Protein AF-A0AAW8CGI2-F1 (afdb_monomer)

Sequence (172 aa):
MKEITDLINKLIVYTKDNPLIVNDRSIQVLQKRKITLDEINDFETTYNLILPCDLKELWRCCGHFEVLGDMTFEIIPPNQIMSFSNELFEQLELDLFPNTLYVISEIAFGTGFGLYDITNQDSPNFAVTYADIFCENWQEEVIMTTLFEWIDEYFSLFWTKEYNVIFEEKLG

Organism: NCBI:txid3061285

Secondary structure (DSSP, 8-state):
-HHHHHHHHHHHHHTSSS-EEETTEEEEEEEEE---HHHHHHHHHHHT----HHHHHHHHHH-EEEEEESS-EEE--HHHHHHHHHHHHHHHT---TTTEEEEEEEHHHHTEEEEEETT--SS--EEEEETTS-GGGHHHH---B-HHHHHHHHHHTT--TTHHHHHHHHH-

Radius of gyration: 16.21 Å; Cα contacts (8 Å, |Δi|>4): 253; chains: 1; bounding box: 42×30×44 Å

Solvent-accessible surface area (backbone atoms only — not comparable to full-atom values): 9598 Å² total; per-residue (Å²): 109,70,67,57,44,51,49,50,43,49,38,32,64,70,17,61,91,47,63,47,76,52,93,94,41,46,41,26,29,48,62,79,42,82,46,54,71,62,55,54,52,51,45,28,62,76,68,74,50,80,76,58,68,63,61,54,50,43,31,63,68,47,24,24,31,35,39,44,49,92,54,29,35,32,46,56,44,73,96,43,29,66,62,53,40,48,63,55,21,71,76,65,80,46,84,55,70,79,49,38,45,51,42,30,44,38,28,63,83,61,44,27,37,29,34,32,45,60,84,46,80,91,54,63,30,23,36,65,50,40,85,88,60,54,78,90,45,38,86,81,75,43,70,65,34,46,66,63,58,52,49,51,53,58,54,44,74,74,41,54,86,79,43,49,57,61,47,51,68,74,62,109

Mean predicted aligned error: 5.78 Å

Structure (mmCIF, N/CA/C/O backbone):
data_AF-A0AAW8CGI2-F1
#
_entry.id   AF-A0AAW8CGI2-F1
#
loop_
_atom_site.group_PDB
_atom_site.id
_atom_site.type_symbol
_atom_site.label_atom_id
_atom_site.label_alt_id
_atom_site.label_comp_id
_atom_site.label_asym_id
_atom_site.label_entity_id
_atom_site.label_seq_id
_atom_site.pdbx_PDB_ins_code
_atom_site.Cartn_x
_atom_site.Cartn_y
_atom_site.Cartn_z
_atom_site.occupancy
_atom_site.B_iso_or_equiv
_atom_site.auth_seq_id
_atom_site.auth_comp_id
_atom_site.auth_asym_id
_atom_site.auth_atom_id
_atom_site.pdbx_PDB_model_num
ATOM 1 N N . MET A 1 1 ? -2.035 12.758 -4.816 1.00 57.12 1 MET A N 1
ATOM 2 C CA . MET A 1 1 ? -3.044 11.685 -5.005 1.00 57.12 1 MET A CA 1
ATOM 3 C C . MET A 1 1 ? -3.051 11.173 -6.444 1.00 57.12 1 MET A C 1
ATOM 5 O O . MET A 1 1 ? -2.492 10.109 -6.683 1.00 57.12 1 MET A O 1
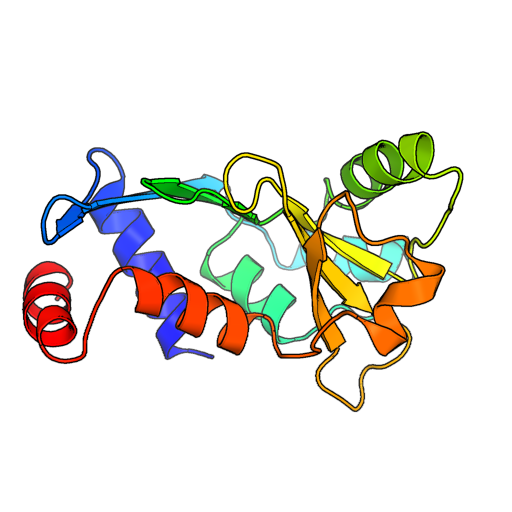ATOM 9 N N . LYS A 1 2 ? -3.540 11.950 -7.427 1.00 64.69 2 LYS A N 1
ATOM 10 C CA . LYS A 1 2 ? -3.563 11.528 -8.843 1.00 64.69 2 LYS A CA 1
ATOM 11 C C . LYS A 1 2 ? -2.174 11.230 -9.438 1.00 64.69 2 LYS A C 1
ATOM 13 O O . LYS A 1 2 ? -2.007 10.242 -10.135 1.00 64.69 2 LYS A O 1
ATOM 18 N N . GLU A 1 3 ? -1.168 12.034 -9.099 1.00 83.44 3 GLU A N 1
ATOM 19 C CA . GLU A 1 3 ? 0.198 11.879 -9.630 1.00 83.44 3 GLU A CA 1
ATOM 20 C C . GLU A 1 3 ? 0.848 10.539 -9.238 1.00 83.44 3 GLU A C 1
ATOM 22 O O . GLU A 1 3 ? 1.476 9.894 -10.072 1.00 83.44 3 GLU A O 1
ATOM 27 N N . ILE A 1 4 ? 0.626 10.067 -8.006 1.00 88.88 4 ILE A N 1
ATOM 28 C CA . ILE A 1 4 ? 1.202 8.808 -7.504 1.00 88.88 4 ILE A CA 1
ATOM 29 C C . ILE A 1 4 ? 0.525 7.591 -8.135 1.00 88.88 4 ILE A C 1
ATOM 31 O O . ILE A 1 4 ? 1.189 6.637 -8.534 1.00 88.88 4 ILE A O 1
ATOM 35 N N . THR A 1 5 ? -0.803 7.603 -8.255 1.00 93.19 5 THR A N 1
ATOM 36 C CA . THR A 1 5 ? -1.515 6.484 -8.888 1.00 93.19 5 THR A CA 1
ATOM 37 C C . THR A 1 5 ? -1.256 6.414 -10.395 1.00 93.19 5 THR A C 1
ATOM 39 O O . THR A 1 5 ? -1.173 5.314 -10.948 1.00 93.19 5 THR A O 1
ATOM 42 N N . ASP A 1 6 ? -1.059 7.557 -11.059 1.00 91.56 6 ASP A N 1
ATOM 43 C CA . ASP A 1 6 ? -0.618 7.616 -12.457 1.00 91.56 6 ASP A CA 1
ATOM 44 C C . ASP A 1 6 ? 0.803 7.045 -12.607 1.00 91.56 6 ASP A C 1
ATOM 46 O O . ASP A 1 6 ? 1.043 6.201 -13.473 1.00 91.56 6 ASP A O 1
ATOM 50 N N . LEU A 1 7 ? 1.726 7.433 -11.723 1.00 90.19 7 LEU A N 1
ATOM 51 C CA . LEU A 1 7 ? 3.091 6.909 -11.652 1.00 90.19 7 LEU A CA 1
ATOM 52 C C . LEU A 1 7 ? 3.127 5.381 -11.504 1.00 90.19 7 LEU A C 1
ATOM 54 O O . LEU A 1 7 ? 3.766 4.693 -12.303 1.00 90.19 7 LEU A O 1
ATOM 58 N N . ILE A 1 8 ? 2.414 4.838 -10.516 1.00 93.81 8 ILE A N 1
ATOM 59 C CA . ILE A 1 8 ? 2.365 3.392 -10.268 1.00 93.81 8 ILE A CA 1
ATOM 60 C C . ILE A 1 8 ? 1.790 2.660 -11.484 1.00 93.81 8 ILE A C 1
ATOM 62 O O . ILE A 1 8 ? 2.337 1.643 -11.902 1.00 93.81 8 ILE A O 1
ATOM 66 N N . ASN A 1 9 ? 0.734 3.185 -12.111 1.00 94.38 9 ASN A N 1
ATOM 67 C CA . ASN A 1 9 ? 0.185 2.584 -13.327 1.00 94.38 9 ASN A CA 1
ATOM 68 C C . ASN A 1 9 ? 1.172 2.608 -14.501 1.00 94.38 9 ASN A C 1
ATOM 70 O O . ASN A 1 9 ? 1.276 1.610 -15.219 1.00 94.38 9 ASN A O 1
ATOM 74 N N . LYS A 1 10 ? 1.924 3.701 -14.689 1.00 92.81 10 LYS A N 1
ATOM 75 C CA . LYS A 1 10 ? 2.998 3.750 -15.692 1.00 92.81 10 LYS A CA 1
ATOM 76 C C . LYS A 1 10 ? 4.058 2.686 -15.406 1.00 92.81 10 LYS A C 1
ATOM 78 O O . LYS A 1 10 ? 4.437 1.956 -16.318 1.00 92.81 10 LYS A O 1
ATOM 83 N N . LEU A 1 11 ? 4.476 2.536 -14.148 1.00 93.06 11 LEU A N 1
ATOM 84 C CA . LEU A 1 11 ? 5.433 1.508 -13.737 1.00 93.06 11 LEU A CA 1
ATOM 85 C C . LEU A 1 11 ? 4.905 0.086 -13.960 1.00 93.06 11 LEU A C 1
ATOM 87 O O . LEU A 1 11 ? 5.640 -0.738 -14.499 1.00 93.06 11 LEU A O 1
ATOM 91 N N . ILE A 1 12 ? 3.641 -0.194 -13.631 1.00 95.75 12 ILE A N 1
ATOM 92 C CA . ILE A 1 12 ? 2.995 -1.495 -13.883 1.00 95.75 12 ILE A CA 1
ATOM 93 C C . ILE A 1 12 ? 3.080 -1.871 -15.365 1.00 95.75 12 ILE A C 1
ATOM 95 O O . ILE A 1 12 ? 3.366 -3.017 -15.707 1.00 95.75 12 ILE A O 1
ATOM 99 N N . VAL A 1 13 ? 2.821 -0.914 -16.259 1.00 94.69 13 VAL A N 1
ATOM 100 C CA . VAL A 1 13 ? 2.877 -1.153 -17.707 1.00 94.69 13 VAL A CA 1
ATOM 101 C C . VAL A 1 13 ? 4.320 -1.309 -18.176 1.00 94.69 13 VAL A C 1
ATOM 103 O O . VAL A 1 13 ? 4.632 -2.258 -18.894 1.00 94.69 13 VAL A O 1
ATOM 106 N N . TYR A 1 14 ? 5.195 -0.391 -17.773 1.00 93.44 14 TYR A N 1
ATOM 107 C CA . TYR A 1 14 ? 6.563 -0.313 -18.274 1.00 93.44 14 TYR A CA 1
ATOM 108 C C . TYR A 1 14 ? 7.439 -1.469 -17.777 1.00 93.44 14 TYR A C 1
ATOM 110 O O . TYR A 1 14 ? 8.263 -1.990 -18.523 1.00 93.44 14 TYR A O 1
ATOM 118 N N . THR A 1 15 ? 7.251 -1.888 -16.525 1.00 94.06 15 THR A N 1
ATOM 119 C CA . THR A 1 15 ? 8.099 -2.896 -15.869 1.00 94.06 15 THR A CA 1
ATOM 120 C C . THR A 1 15 ? 7.514 -4.309 -15.891 1.00 94.06 15 THR A C 1
ATOM 122 O O . THR A 1 15 ? 8.080 -5.227 -15.301 1.00 94.06 15 THR A O 1
ATOM 125 N N . LYS A 1 16 ? 6.400 -4.517 -16.605 1.00 92.81 16 LYS A N 1
ATOM 126 C CA . LYS A 1 16 ? 5.654 -5.785 -16.631 1.00 92.81 16 LYS A CA 1
ATOM 127 C C . LYS A 1 16 ? 6.538 -7.013 -16.866 1.00 92.81 16 LYS A C 1
ATOM 129 O O . LYS A 1 16 ? 6.388 -8.012 -16.171 1.00 92.81 16 LYS A O 1
ATOM 134 N N . ASP A 1 17 ? 7.443 -6.927 -17.839 1.00 92.31 17 ASP A N 1
ATOM 135 C CA . ASP A 1 17 ? 8.289 -8.054 -18.242 1.00 92.31 17 ASP A CA 1
ATOM 136 C C . ASP A 1 17 ? 9.737 -7.917 -17.750 1.00 92.31 17 ASP A C 1
ATOM 138 O O . ASP A 1 17 ? 10.451 -8.913 -17.659 1.00 92.31 17 ASP A O 1
ATOM 142 N N . ASN A 1 18 ? 10.194 -6.696 -17.450 1.00 92.81 18 ASN A N 1
ATOM 143 C CA . ASN A 1 18 ? 11.573 -6.422 -17.047 1.00 92.81 18 ASN A CA 1
ATOM 144 C C . ASN A 1 18 ? 11.628 -5.293 -16.009 1.00 92.81 18 ASN A C 1
ATOM 146 O O . ASN A 1 18 ? 10.920 -4.298 -16.176 1.00 92.81 18 ASN A O 1
ATOM 150 N N . PRO A 1 19 ? 12.506 -5.381 -14.996 1.00 92.12 19 PRO A N 1
ATOM 151 C CA . PRO A 1 19 ? 12.721 -4.281 -14.067 1.00 92.12 19 PRO A CA 1
ATOM 152 C C . PRO A 1 19 ? 13.258 -3.042 -14.792 1.00 92.12 19 PRO A C 1
ATOM 154 O O . PRO A 1 19 ? 14.095 -3.126 -15.696 1.00 92.12 19 PRO A O 1
ATOM 157 N N . LEU A 1 20 ? 12.813 -1.870 -14.353 1.00 88.62 20 LEU A N 1
ATOM 158 C CA . LEU A 1 20 ? 13.436 -0.604 -14.696 1.00 88.62 20 LEU A CA 1
ATOM 159 C C . LEU A 1 20 ? 14.720 -0.455 -13.874 1.00 88.62 20 LEU A C 1
ATOM 161 O O . LEU A 1 20 ? 14.694 -0.533 -12.650 1.00 88.62 20 LEU A O 1
ATOM 165 N N . ILE A 1 21 ? 15.838 -0.208 -14.558 1.00 86.19 21 ILE A N 1
ATOM 166 C CA . ILE A 1 21 ? 17.130 0.051 -13.917 1.00 86.19 21 ILE A CA 1
ATOM 167 C C . ILE A 1 21 ? 17.443 1.548 -13.997 1.00 86.19 21 ILE A C 1
ATOM 169 O O . ILE A 1 21 ? 17.469 2.138 -15.090 1.00 86.19 21 ILE A O 1
ATOM 173 N N . VAL A 1 22 ? 17.693 2.151 -12.835 1.00 77.75 22 VAL A N 1
ATOM 174 C CA . VAL A 1 22 ? 18.119 3.545 -12.671 1.00 77.75 22 VAL A CA 1
ATOM 175 C C . VAL A 1 22 ? 19.257 3.575 -11.652 1.00 77.75 22 VAL A C 1
ATOM 177 O O . VAL A 1 22 ? 19.058 3.220 -10.497 1.00 77.75 22 VAL A O 1
ATOM 180 N N . ASN A 1 23 ? 20.455 3.990 -12.083 1.00 76.56 23 ASN A N 1
ATOM 181 C CA . ASN A 1 23 ? 21.662 4.094 -11.243 1.00 76.56 23 ASN A CA 1
ATOM 182 C C . ASN A 1 23 ? 21.950 2.834 -10.416 1.00 76.56 23 ASN A C 1
ATOM 184 O O . ASN A 1 23 ? 22.050 2.897 -9.193 1.00 76.56 23 ASN A O 1
ATOM 188 N N . ASP A 1 24 ? 22.028 1.691 -11.099 1.00 83.12 24 ASP A N 1
ATOM 189 C CA . ASP A 1 24 ? 22.276 0.367 -10.513 1.00 83.12 24 ASP A CA 1
ATOM 190 C C . ASP A 1 24 ? 21.212 -0.127 -9.521 1.00 83.12 24 ASP A C 1
ATOM 192 O O . ASP A 1 24 ? 21.348 -1.219 -8.977 1.00 83.12 24 ASP A O 1
ATOM 196 N N . ARG A 1 25 ? 20.118 0.620 -9.342 1.00 83.44 25 ARG A N 1
ATOM 197 C CA . ARG A 1 25 ? 18.942 0.175 -8.597 1.00 83.44 25 ARG A CA 1
ATOM 198 C C . ARG A 1 25 ? 17.897 -0.360 -9.548 1.00 83.44 25 ARG A C 1
ATOM 200 O O . ARG A 1 25 ? 17.646 0.225 -10.607 1.00 83.44 25 ARG A O 1
ATOM 207 N N . SER A 1 26 ? 17.288 -1.472 -9.161 1.00 87.50 26 SER A N 1
ATOM 208 C CA . SER A 1 26 ? 16.215 -2.098 -9.924 1.00 87.50 26 SER A CA 1
ATOM 209 C C . SER A 1 26 ? 14.872 -1.843 -9.259 1.00 87.50 26 SER A C 1
ATOM 211 O O . SER A 1 26 ? 14.757 -1.915 -8.036 1.00 87.50 26 SER A O 1
ATOM 213 N N . ILE A 1 27 ? 13.864 -1.542 -10.072 1.00 90.06 27 ILE A N 1
ATOM 214 C CA . ILE A 1 27 ? 12.484 -1.464 -9.621 1.00 90.06 27 ILE A CA 1
ATOM 215 C C . ILE A 1 27 ? 11.556 -2.127 -10.627 1.00 90.06 27 ILE A C 1
ATOM 217 O O . ILE A 1 27 ? 11.625 -1.882 -11.833 1.00 90.06 27 ILE A O 1
ATOM 221 N N . GLN A 1 28 ? 10.673 -2.973 -10.127 1.00 93.19 28 GLN A N 1
ATOM 222 C CA . GLN A 1 28 ? 9.631 -3.616 -10.903 1.00 93.19 28 GLN A CA 1
ATOM 223 C C . GLN A 1 28 ? 8.328 -3.539 -10.125 1.00 93.19 28 GLN A C 1
ATOM 225 O O . GLN A 1 28 ? 8.305 -3.804 -8.931 1.00 93.19 28 GLN A O 1
ATOM 230 N N . VAL A 1 29 ? 7.242 -3.174 -10.794 1.00 95.06 29 VAL A N 1
ATOM 231 C CA . VAL A 1 29 ? 5.912 -3.123 -10.190 1.00 95.06 29 VAL A CA 1
ATOM 232 C C . VAL A 1 29 ? 5.030 -4.127 -10.908 1.00 95.06 29 VAL A C 1
ATOM 234 O O . VAL A 1 29 ? 4.761 -3.994 -12.103 1.00 95.06 29 VAL A O 1
ATOM 237 N N . LEU A 1 30 ? 4.580 -5.145 -10.181 1.00 96.06 30 LEU A N 1
ATOM 238 C CA . LEU A 1 30 ? 3.786 -6.237 -10.726 1.00 96.06 30 LEU A CA 1
ATOM 239 C C . LEU A 1 30 ? 2.348 -6.130 -10.234 1.00 96.06 30 LEU A C 1
ATOM 241 O O . LEU A 1 30 ? 2.062 -6.349 -9.061 1.00 96.06 30 LEU A O 1
ATOM 245 N N . GLN A 1 31 ? 1.418 -5.830 -11.143 1.00 97.44 31 GLN A N 1
ATOM 246 C CA . GLN A 1 31 ? -0.011 -5.917 -10.846 1.00 97.44 31 GLN A CA 1
ATOM 247 C C . GLN A 1 31 ? -0.466 -7.374 -10.919 1.00 97.44 31 GLN A C 1
ATOM 249 O O . GLN A 1 31 ? -0.512 -7.964 -11.999 1.00 97.44 31 GLN A O 1
ATOM 254 N N . LYS A 1 32 ? -0.859 -7.930 -9.772 1.00 96.12 32 LYS A N 1
ATOM 255 C CA . LYS A 1 32 ? -1.377 -9.297 -9.652 1.00 96.12 32 LYS A CA 1
ATOM 256 C C . LYS A 1 32 ? -2.811 -9.391 -10.171 1.00 96.12 32 LYS A C 1
ATOM 258 O O . LYS A 1 32 ? -3.146 -10.315 -10.910 1.00 96.12 32 LYS A O 1
ATOM 263 N N . ARG A 1 33 ? -3.662 -8.415 -9.826 1.00 96.88 33 ARG A N 1
ATOM 264 C CA . ARG A 1 33 ? -5.045 -8.316 -10.328 1.00 96.88 33 ARG A CA 1
ATOM 265 C C . ARG A 1 33 ? -5.629 -6.915 -10.166 1.00 96.88 33 ARG A C 1
ATOM 267 O O . ARG A 1 33 ? -5.150 -6.110 -9.373 1.00 96.88 33 ARG A O 1
ATOM 274 N N . LYS A 1 34 ? -6.722 -6.641 -10.877 1.00 97.50 34 LYS A N 1
ATOM 275 C CA . LYS A 1 34 ? -7.581 -5.483 -10.589 1.00 97.50 34 LYS A CA 1
ATOM 276 C C . LYS A 1 34 ? -8.436 -5.751 -9.348 1.00 97.50 34 LYS A C 1
ATOM 278 O O . LYS A 1 34 ? -8.782 -6.901 -9.075 1.00 97.50 34 LYS A O 1
ATOM 283 N N . ILE A 1 35 ? -8.763 -4.680 -8.630 1.00 98.06 35 ILE A N 1
ATOM 284 C CA . ILE A 1 35 ? -9.708 -4.669 -7.509 1.00 98.06 35 ILE A CA 1
ATOM 285 C C . ILE A 1 35 ? -10.931 -3.880 -7.967 1.00 98.06 35 ILE A C 1
ATOM 287 O O . ILE A 1 35 ? -10.801 -2.809 -8.568 1.00 98.06 35 ILE A O 1
ATOM 291 N N . THR A 1 36 ? -12.114 -4.441 -7.746 1.00 96.38 36 THR A N 1
ATOM 292 C CA . THR A 1 36 ? -13.377 -3.823 -8.156 1.00 96.38 36 THR A CA 1
ATOM 293 C C . THR A 1 36 ? -13.914 -2.888 -7.075 1.00 96.38 36 THR A C 1
ATOM 295 O O . THR A 1 36 ? -13.550 -2.990 -5.906 1.00 96.38 36 THR A O 1
ATOM 298 N N . LEU A 1 37 ? -14.798 -1.963 -7.461 1.00 96.00 37 LEU A N 1
ATOM 299 C CA . LEU A 1 37 ? -15.495 -1.121 -6.486 1.00 96.00 37 LEU A CA 1
ATOM 300 C C . LEU A 1 37 ? -16.395 -1.961 -5.568 1.00 96.00 37 LEU A C 1
ATOM 302 O O . LEU A 1 37 ? -16.492 -1.660 -4.384 1.00 96.00 37 LEU A O 1
ATOM 306 N N . ASP A 1 38 ? -17.000 -3.022 -6.104 1.00 97.25 38 ASP A N 1
ATOM 307 C CA . ASP A 1 38 ? -17.840 -3.937 -5.331 1.00 97.25 38 ASP A CA 1
ATOM 308 C C . ASP A 1 38 ? -17.022 -4.645 -4.244 1.00 97.25 38 ASP A C 1
ATOM 310 O O . ASP A 1 38 ? -17.434 -4.629 -3.097 1.00 97.25 38 ASP A O 1
ATOM 314 N N . GLU A 1 39 ? -15.808 -5.131 -4.542 1.00 97.50 39 GLU A N 1
ATOM 315 C CA . GLU A 1 39 ? -14.916 -5.713 -3.520 1.00 97.50 39 GLU A CA 1
ATOM 316 C C . GLU A 1 39 ? -14.585 -4.737 -2.379 1.00 97.50 39 GLU A C 1
ATOM 318 O O . GLU A 1 39 ? -14.491 -5.144 -1.221 1.00 97.50 39 GLU A O 1
ATOM 323 N N . ILE A 1 40 ? -14.398 -3.453 -2.697 1.00 97.56 40 ILE A N 1
ATOM 324 C CA . ILE A 1 40 ? -14.123 -2.408 -1.701 1.00 97.56 40 ILE A CA 1
ATOM 325 C C . ILE A 1 40 ? -15.370 -2.159 -0.839 1.00 97.56 40 ILE A C 1
ATOM 327 O O . ILE A 1 40 ? -15.277 -2.125 0.388 1.00 97.56 40 ILE A O 1
ATOM 331 N N . ASN A 1 41 ? -16.539 -2.021 -1.470 1.00 97.19 41 ASN A N 1
ATOM 332 C CA . ASN A 1 41 ? -17.807 -1.778 -0.780 1.00 97.19 41 ASN A CA 1
ATOM 333 C C . ASN A 1 41 ? -18.241 -2.980 0.073 1.00 97.19 41 ASN A C 1
ATOM 335 O O . ASN A 1 41 ? -18.760 -2.808 1.178 1.00 97.19 41 ASN A O 1
ATOM 339 N N . ASP A 1 42 ? -18.027 -4.195 -0.431 1.00 97.25 42 ASP A N 1
ATOM 340 C CA . ASP A 1 42 ? -18.309 -5.443 0.271 1.00 97.25 42 ASP A CA 1
ATOM 341 C C . ASP A 1 42 ? -17.439 -5.550 1.524 1.00 97.25 42 ASP A C 1
ATOM 343 O O . ASP A 1 42 ? -17.936 -5.959 2.572 1.00 97.25 42 ASP A O 1
ATOM 347 N N . PHE A 1 43 ? -16.171 -5.126 1.457 1.00 96.44 43 PHE A N 1
ATOM 348 C CA . PHE A 1 43 ? -15.287 -5.068 2.620 1.00 96.44 43 PHE A CA 1
ATOM 349 C C . PHE A 1 43 ? -15.795 -4.081 3.684 1.00 96.44 43 PHE A C 1
ATOM 351 O O . PHE A 1 43 ? -15.964 -4.470 4.840 1.00 96.44 43 PHE A O 1
ATOM 358 N N . GLU A 1 44 ? -16.101 -2.833 3.301 1.00 96.19 44 GLU A N 1
ATOM 359 C CA . GLU A 1 44 ? -16.664 -1.820 4.217 1.00 96.19 44 GLU A CA 1
ATOM 360 C C . GLU A 1 44 ? -17.963 -2.313 4.871 1.00 96.19 44 GLU A C 1
ATOM 362 O O . GLU A 1 44 ? -18.148 -2.184 6.081 1.00 96.19 44 GLU A O 1
ATOM 367 N N . THR A 1 45 ? -18.838 -2.945 4.084 1.00 96.94 45 THR A N 1
ATOM 368 C CA . THR A 1 45 ? -20.121 -3.480 4.560 1.00 96.94 45 THR A CA 1
ATOM 369 C C . THR A 1 45 ? -19.929 -4.670 5.499 1.00 96.94 45 THR A C 1
ATOM 371 O O . THR A 1 45 ? -20.568 -4.733 6.547 1.00 96.94 45 THR A O 1
ATOM 374 N N . THR A 1 46 ? -19.045 -5.608 5.148 1.00 96.31 46 THR A N 1
ATOM 375 C CA . THR A 1 46 ? -18.794 -6.834 5.924 1.00 96.31 46 THR A CA 1
ATOM 376 C C . THR A 1 46 ? -18.250 -6.515 7.311 1.00 96.31 46 THR A C 1
ATOM 378 O O . THR A 1 46 ? -18.672 -7.128 8.290 1.00 96.31 46 THR A O 1
ATOM 381 N N . TYR A 1 47 ? -17.340 -5.545 7.400 1.00 94.12 47 TYR A N 1
ATOM 382 C CA . TYR A 1 47 ? -16.665 -5.194 8.649 1.00 94.12 47 TYR A CA 1
ATOM 383 C C . TYR A 1 47 ? -17.211 -3.929 9.314 1.00 94.12 47 TYR A C 1
ATOM 385 O O . TYR A 1 47 ? -16.688 -3.511 10.344 1.00 94.12 47 TYR A O 1
ATOM 393 N N . ASN A 1 48 ? -18.281 -3.349 8.760 1.00 94.12 48 ASN A N 1
ATOM 394 C CA . ASN A 1 48 ? -18.940 -2.144 9.261 1.00 94.12 48 ASN A CA 1
ATOM 395 C C . ASN A 1 48 ? -17.942 -1.005 9.557 1.00 94.12 48 ASN A C 1
ATOM 397 O O . ASN A 1 48 ? -17.945 -0.420 10.642 1.00 94.12 48 ASN A O 1
ATOM 401 N N . LEU A 1 49 ? -17.073 -0.719 8.586 1.00 93.06 49 LEU A N 1
ATOM 402 C CA . LEU A 1 49 ? -16.027 0.301 8.676 1.00 93.06 49 LEU A CA 1
ATOM 403 C C . LEU A 1 49 ? -16.025 1.203 7.442 1.00 93.06 49 LEU A C 1
ATOM 405 O O . LEU A 1 49 ? -16.571 0.851 6.400 1.00 93.06 49 LEU A O 1
ATOM 409 N N . ILE A 1 50 ? -15.372 2.358 7.560 1.00 92.25 50 ILE A N 1
ATOM 410 C CA . ILE A 1 50 ? -15.096 3.252 6.433 1.00 92.25 50 ILE A CA 1
ATOM 411 C C . ILE A 1 50 ? -13.599 3.183 6.156 1.00 92.25 50 ILE A C 1
ATOM 413 O O . ILE A 1 50 ? -12.793 3.529 7.018 1.00 92.25 50 ILE A O 1
ATOM 417 N N . LEU A 1 51 ? -13.236 2.736 4.957 1.00 94.06 51 LEU A N 1
ATOM 418 C CA . LEU A 1 51 ? -11.852 2.672 4.515 1.00 94.06 51 LEU A CA 1
ATOM 419 C C . LEU A 1 51 ? -11.300 4.081 4.241 1.00 94.06 51 LEU A C 1
ATOM 421 O O . LEU A 1 51 ? -12.020 4.925 3.687 1.00 94.06 51 LEU A O 1
ATOM 425 N N . PRO A 1 52 ? -10.005 4.306 4.519 1.00 93.88 52 PRO A N 1
ATOM 426 C CA . PRO A 1 52 ? -9.290 5.513 4.117 1.00 93.88 52 PRO A CA 1
ATOM 427 C C . PRO A 1 52 ? -9.426 5.806 2.615 1.00 93.88 52 PRO A C 1
ATOM 429 O O . PRO A 1 52 ? -9.408 4.904 1.769 1.00 93.88 52 PRO A O 1
ATOM 432 N N . CYS A 1 53 ? -9.589 7.084 2.268 1.00 92.62 53 CYS A N 1
ATOM 433 C CA . CYS A 1 53 ? -9.827 7.512 0.886 1.00 92.62 53 CYS A CA 1
ATOM 434 C C . CYS A 1 53 ? -8.646 7.213 -0.047 1.00 92.62 53 CYS A C 1
ATOM 436 O O . CYS A 1 53 ? -8.865 6.800 -1.184 1.00 92.62 53 CYS A O 1
ATOM 438 N N . ASP A 1 54 ? -7.418 7.400 0.431 1.00 93.94 54 ASP A N 1
ATOM 439 C CA . ASP A 1 54 ? -6.182 7.144 -0.311 1.00 93.94 54 ASP A CA 1
ATOM 440 C C . ASP A 1 54 ? -5.972 5.647 -0.587 1.00 93.94 54 ASP A C 1
ATOM 442 O O . ASP A 1 54 ? -5.632 5.283 -1.712 1.00 93.94 54 ASP A O 1
ATOM 446 N N . LEU A 1 55 ? -6.288 4.764 0.366 1.00 95.44 55 LEU A N 1
ATOM 447 C CA . LEU A 1 55 ? -6.289 3.313 0.147 1.00 95.44 55 LEU A CA 1
ATOM 448 C C . LEU A 1 55 ? -7.310 2.891 -0.916 1.00 95.44 55 LEU A C 1
ATOM 450 O O . LEU A 1 55 ? -6.981 2.152 -1.848 1.00 95.44 55 LEU A O 1
ATOM 454 N N . LYS A 1 56 ? -8.548 3.401 -0.816 1.00 95.50 56 LYS A N 1
ATOM 455 C CA . LYS A 1 56 ? -9.590 3.147 -1.824 1.00 95.50 56 LYS A CA 1
ATOM 456 C C . LYS A 1 56 ? -9.163 3.632 -3.203 1.00 95.50 56 LYS A C 1
ATOM 458 O O . LYS A 1 56 ? -9.369 2.928 -4.192 1.00 95.50 56 LYS A O 1
ATOM 463 N N . GLU A 1 57 ? -8.568 4.820 -3.286 1.00 95.25 57 GLU A N 1
ATOM 464 C CA . GLU A 1 57 ? -8.054 5.371 -4.539 1.00 95.25 57 GLU A CA 1
ATOM 465 C C . GLU A 1 57 ? -6.920 4.508 -5.105 1.00 95.25 57 GLU A C 1
ATOM 467 O O . GLU A 1 57 ? -6.962 4.154 -6.287 1.00 95.25 57 GLU A O 1
ATOM 472 N N . LEU A 1 58 ? -5.959 4.102 -4.269 1.00 96.44 58 LEU A N 1
ATOM 473 C CA . LEU A 1 58 ? -4.841 3.259 -4.675 1.00 96.44 58 LEU A CA 1
ATOM 474 C C . LEU A 1 58 ? -5.326 1.923 -5.247 1.00 96.44 58 LEU A C 1
ATOM 476 O O . LEU A 1 58 ? -4.943 1.576 -6.364 1.00 96.44 58 LEU A O 1
ATOM 480 N N . TRP A 1 59 ? -6.211 1.206 -4.550 1.00 97.31 59 TRP A N 1
ATOM 481 C CA . TRP A 1 59 ? -6.768 -0.054 -5.050 1.00 97.31 59 TRP A CA 1
ATOM 482 C C . TRP A 1 59 ? -7.576 0.122 -6.329 1.00 97.31 59 TRP A C 1
ATOM 484 O O . TRP A 1 59 ? -7.441 -0.670 -7.263 1.00 97.31 59 TRP A O 1
ATOM 494 N N . ARG A 1 60 ? -8.402 1.167 -6.412 1.00 96.19 60 ARG A N 1
ATOM 495 C CA . ARG A 1 60 ? -9.245 1.400 -7.589 1.00 96.19 60 ARG A CA 1
ATOM 496 C C . ARG A 1 60 ? -8.411 1.720 -8.832 1.00 96.19 60 ARG A C 1
ATOM 498 O O . ARG A 1 60 ? -8.777 1.320 -9.936 1.00 96.19 60 ARG A O 1
ATOM 505 N N . CYS A 1 61 ? -7.300 2.434 -8.663 1.00 95.69 61 CYS A N 1
ATOM 506 C CA . CYS A 1 61 ? -6.424 2.824 -9.764 1.00 95.69 61 CYS A CA 1
ATOM 507 C C . CYS A 1 61 ? -5.402 1.733 -10.114 1.00 95.69 61 CYS A C 1
ATOM 509 O O . CYS A 1 61 ? -5.218 1.417 -11.291 1.00 95.69 61 CYS A O 1
ATOM 511 N N . CYS A 1 62 ? -4.746 1.151 -9.112 1.00 96.62 62 CYS A N 1
ATOM 512 C CA . CYS A 1 62 ? -3.566 0.298 -9.279 1.00 96.62 62 CYS A CA 1
ATOM 513 C C . CYS A 1 62 ? -3.846 -1.186 -9.005 1.00 96.62 62 CYS A C 1
ATOM 515 O O . CYS A 1 62 ? -3.041 -2.036 -9.382 1.00 96.62 62 CYS A O 1
ATOM 517 N N . GLY A 1 63 ? -5.000 -1.528 -8.431 1.00 97.06 63 GLY A N 1
ATOM 518 C CA . GLY A 1 63 ? -5.346 -2.899 -8.073 1.00 97.06 63 GLY A CA 1
ATOM 519 C C . GLY A 1 63 ? -4.461 -3.463 -6.964 1.00 97.06 63 GLY A C 1
ATOM 520 O O . GLY A 1 63 ? -3.917 -2.735 -6.139 1.00 97.06 63 GLY A O 1
ATOM 521 N N . HIS A 1 64 ? -4.339 -4.784 -6.965 1.00 96.88 64 HIS A N 1
ATOM 522 C CA . HIS A 1 64 ? -3.390 -5.527 -6.148 1.00 96.88 64 HIS A CA 1
ATOM 523 C C . HIS A 1 64 ? -2.051 -5.558 -6.875 1.00 96.88 64 HIS A C 1
ATOM 525 O O . HIS A 1 64 ? -1.981 -6.064 -8.002 1.00 96.88 64 HIS A O 1
ATOM 531 N N . PHE A 1 65 ? -1.006 -5.023 -6.253 1.00 96.38 65 PHE A N 1
ATOM 532 C CA . PHE A 1 65 ? 0.332 -5.016 -6.822 1.00 96.38 65 PHE A CA 1
ATOM 533 C C . PHE A 1 65 ? 1.413 -5.168 -5.754 1.00 96.38 65 PHE A C 1
ATOM 535 O O . PHE A 1 65 ? 1.191 -4.883 -4.578 1.00 96.38 65 PHE A O 1
ATOM 542 N N . GLU A 1 66 ? 2.591 -5.579 -6.204 1.00 95.44 66 GLU A N 1
ATOM 543 C CA . GLU A 1 66 ? 3.822 -5.589 -5.420 1.00 95.44 66 GLU A CA 1
ATOM 544 C C . GLU A 1 66 ? 4.910 -4.786 -6.130 1.00 95.44 66 GLU A C 1
ATOM 546 O O . GLU A 1 66 ? 4.929 -4.680 -7.362 1.00 95.44 66 GLU A O 1
ATOM 551 N N . VAL A 1 67 ? 5.807 -4.211 -5.340 1.00 93.56 67 VAL A N 1
ATOM 552 C CA . VAL A 1 67 ? 7.039 -3.579 -5.793 1.00 93.56 67 VAL A CA 1
ATOM 553 C C . VAL A 1 67 ? 8.192 -4.513 -5.454 1.00 93.56 67 VAL A C 1
ATOM 555 O O . VAL A 1 67 ? 8.362 -4.905 -4.303 1.00 93.56 67 VAL A O 1
ATOM 558 N N . LEU A 1 68 ? 8.982 -4.860 -6.465 1.00 91.31 68 LEU A N 1
ATOM 559 C CA . LEU A 1 68 ? 10.199 -5.655 -6.364 1.00 91.31 68 LEU A CA 1
ATOM 560 C C . LEU A 1 68 ? 11.414 -4.768 -6.648 1.00 91.31 68 LEU A C 1
ATOM 562 O O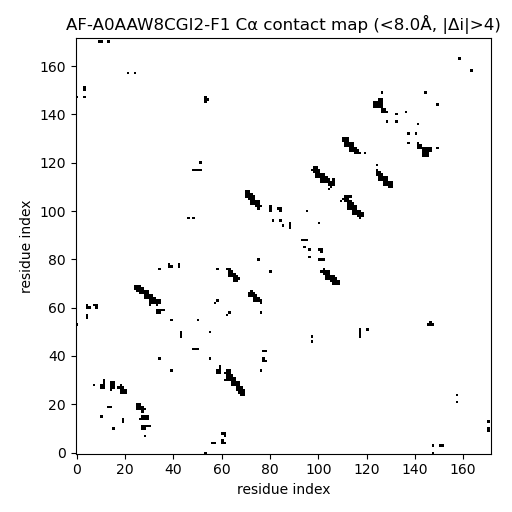 . LEU A 1 68 ? 11.382 -3.942 -7.563 1.00 91.31 68 LEU A O 1
ATOM 566 N N . GLY A 1 69 ? 12.494 -4.957 -5.897 1.00 85.31 69 GLY A N 1
ATOM 567 C CA . GLY A 1 69 ? 13.714 -4.169 -6.035 1.00 85.31 69 GLY A CA 1
ATOM 568 C C . GLY A 1 69 ? 14.588 -4.259 -4.791 1.00 85.31 69 GLY A C 1
ATOM 569 O O . GLY A 1 69 ? 14.515 -5.233 -4.043 1.00 85.31 69 GLY A O 1
ATOM 570 N N . ASP A 1 70 ? 15.395 -3.223 -4.562 1.00 78.06 70 ASP A N 1
ATOM 571 C CA . ASP A 1 70 ? 16.274 -3.134 -3.383 1.00 78.06 70 ASP A CA 1
ATOM 572 C C . ASP A 1 70 ? 15.481 -3.047 -2.070 1.00 78.06 70 ASP A C 1
ATOM 574 O O . ASP A 1 70 ? 15.949 -3.481 -1.021 1.00 78.06 70 ASP A O 1
ATOM 578 N N . MET A 1 71 ? 14.270 -2.494 -2.139 1.00 80.88 71 MET A N 1
ATOM 579 C CA . MET A 1 71 ? 13.238 -2.666 -1.126 1.00 80.88 71 MET A CA 1
ATOM 580 C C . MET A 1 71 ? 11.998 -3.208 -1.825 1.00 80.88 71 MET A C 1
ATOM 582 O O . MET A 1 71 ? 11.722 -2.880 -2.983 1.00 80.88 71 MET A O 1
ATOM 586 N N . THR A 1 72 ? 11.286 -4.074 -1.121 1.00 88.88 72 THR A N 1
ATOM 587 C CA . THR A 1 72 ? 10.055 -4.695 -1.594 1.00 88.88 72 THR A CA 1
ATOM 588 C C . THR A 1 72 ? 8.897 -4.253 -0.724 1.00 88.88 72 THR A C 1
ATOM 590 O O . THR A 1 72 ? 9.104 -3.911 0.439 1.00 88.88 72 THR A O 1
ATOM 593 N N . PHE A 1 73 ? 7.696 -4.242 -1.290 1.00 92.44 73 PHE A N 1
ATOM 594 C CA . PHE A 1 73 ? 6.457 -4.220 -0.521 1.00 92.44 73 PHE A CA 1
ATOM 595 C C . PHE A 1 73 ? 5.297 -4.712 -1.385 1.00 92.44 73 PHE A C 1
ATOM 597 O O . PHE A 1 73 ? 5.331 -4.597 -2.612 1.00 92.44 73 PHE A O 1
ATOM 604 N N . GLU A 1 74 ? 4.235 -5.196 -0.756 1.00 94.19 74 GLU A N 1
ATOM 605 C CA . GLU A 1 74 ? 2.990 -5.563 -1.429 1.00 94.19 74 GLU A CA 1
ATOM 606 C C . GLU A 1 74 ? 1.808 -4.812 -0.820 1.00 94.19 74 GLU A C 1
ATOM 608 O O . GLU A 1 74 ? 1.675 -4.733 0.397 1.00 94.19 74 GLU A O 1
ATOM 613 N N . ILE A 1 75 ? 0.932 -4.269 -1.673 1.00 95.50 75 ILE A N 1
ATOM 614 C CA . ILE A 1 75 ? -0.353 -3.713 -1.239 1.00 95.50 75 ILE A CA 1
ATOM 615 C C . ILE A 1 75 ? -1.361 -4.854 -1.123 1.00 95.50 75 ILE A C 1
ATOM 617 O O . ILE A 1 75 ? -1.804 -5.407 -2.133 1.00 95.50 75 ILE A O 1
ATOM 621 N N . ILE A 1 76 ? -1.759 -5.173 0.106 1.00 95.00 76 ILE A N 1
ATOM 622 C CA . ILE A 1 76 ? -2.707 -6.246 0.412 1.00 95.00 76 ILE A CA 1
ATOM 623 C C . ILE A 1 76 ? -4.088 -5.887 -0.176 1.00 95.00 76 ILE A C 1
ATOM 625 O O . ILE A 1 76 ? -4.569 -4.772 0.039 1.00 95.00 76 ILE A O 1
ATOM 629 N N . PRO A 1 77 ? -4.763 -6.780 -0.923 1.00 96.00 77 PRO A N 1
ATOM 630 C CA . PRO A 1 77 ? -6.120 -6.543 -1.412 1.00 96.00 77 PRO A CA 1
ATOM 631 C C . PRO A 1 77 ? -7.176 -6.732 -0.304 1.00 96.00 77 PRO A C 1
ATOM 633 O O . PRO A 1 77 ? -6.945 -7.494 0.638 1.00 96.00 77 PRO A O 1
ATOM 636 N N . PRO A 1 78 ? -8.387 -6.148 -0.440 1.00 96.12 78 PRO A N 1
ATOM 637 C CA . PRO A 1 78 ? -9.425 -6.190 0.598 1.00 96.12 78 PRO A CA 1
ATOM 638 C C . PRO A 1 78 ? -9.724 -7.598 1.130 1.00 96.12 78 PRO A C 1
ATOM 640 O O . PRO A 1 78 ? -9.793 -7.823 2.334 1.00 96.12 78 PRO A O 1
ATOM 643 N N . ASN A 1 79 ? -9.835 -8.582 0.234 1.00 93.44 79 ASN A N 1
ATOM 644 C CA . ASN A 1 79 ? -10.178 -9.959 0.589 1.00 93.44 79 ASN A CA 1
ATOM 645 C C . ASN A 1 79 ? -9.078 -10.716 1.360 1.00 93.44 79 ASN A C 1
ATOM 647 O O . ASN A 1 79 ? -9.314 -11.855 1.755 1.00 93.44 79 ASN A O 1
ATOM 651 N N . GLN A 1 80 ? -7.894 -10.123 1.535 1.00 93.62 80 GLN A N 1
ATOM 652 C CA . GLN A 1 80 ? -6.761 -10.713 2.255 1.00 93.62 80 GLN A CA 1
ATOM 653 C C . GLN A 1 80 ? -6.395 -9.959 3.540 1.00 93.62 80 GLN A C 1
ATOM 655 O O . GLN A 1 80 ? -5.628 -10.491 4.338 1.00 93.62 80 GLN A O 1
ATOM 660 N N . ILE A 1 81 ? -6.957 -8.769 3.791 1.00 91.81 81 ILE A N 1
ATOM 661 C CA . ILE A 1 81 ? -6.608 -7.965 4.976 1.00 91.81 81 ILE A CA 1
ATOM 662 C C . ILE A 1 81 ? -6.861 -8.729 6.271 1.00 91.81 81 ILE A C 1
ATOM 664 O O . ILE A 1 81 ? -5.995 -8.746 7.138 1.00 91.81 81 ILE A O 1
ATOM 668 N N . MET A 1 82 ? -8.024 -9.370 6.414 1.00 88.25 82 MET A N 1
ATOM 669 C CA . MET A 1 82 ? -8.357 -10.080 7.652 1.00 88.25 82 MET A CA 1
ATOM 670 C C . MET A 1 82 ? -7.423 -11.271 7.882 1.00 88.25 82 MET A C 1
ATOM 672 O O . MET A 1 82 ? -6.920 -11.438 8.986 1.00 88.25 82 MET A O 1
ATOM 676 N N . SER A 1 83 ? -7.154 -12.080 6.850 1.00 87.25 83 SER A N 1
ATOM 677 C CA . SER A 1 83 ? -6.218 -13.204 6.982 1.00 87.25 83 SER A CA 1
ATOM 678 C C . SER A 1 83 ? -4.809 -12.727 7.324 1.00 87.25 83 SER A C 1
ATOM 680 O O . SER A 1 83 ? -4.192 -13.284 8.220 1.00 87.25 83 SER A O 1
ATOM 682 N N . PHE A 1 84 ? -4.339 -11.661 6.672 1.00 86.19 84 PHE A N 1
ATOM 683 C CA . PHE A 1 84 ? -3.014 -11.102 6.930 1.00 86.19 84 PHE A CA 1
ATOM 684 C C . PHE A 1 84 ? -2.905 -10.505 8.337 1.00 86.19 84 PHE A C 1
ATOM 686 O O . PHE A 1 84 ? -1.930 -10.736 9.046 1.00 86.19 84 PHE A O 1
ATOM 693 N N . SER A 1 85 ? -3.942 -9.785 8.770 1.00 80.69 85 SER A N 1
ATOM 694 C CA . SER A 1 85 ? -3.997 -9.221 10.117 1.00 80.69 85 SER A CA 1
ATOM 695 C C . SER A 1 85 ? -3.982 -10.338 11.165 1.00 80.69 85 SER A C 1
ATOM 697 O O . SER A 1 85 ? -3.192 -10.267 12.095 1.00 80.69 85 SER A O 1
ATOM 699 N N . ASN A 1 86 ? -4.757 -11.413 10.973 1.00 79.75 86 ASN A N 1
ATOM 700 C CA . ASN A 1 86 ? -4.763 -12.568 11.878 1.00 79.75 86 ASN A CA 1
ATOM 701 C C . ASN A 1 86 ? -3.391 -13.249 11.989 1.00 79.75 86 ASN A C 1
ATOM 703 O O . ASN A 1 86 ? -2.985 -13.600 13.090 1.00 79.75 86 ASN A O 1
ATOM 707 N N . GLU A 1 87 ? -2.661 -13.414 10.882 1.00 79.81 87 GLU A N 1
ATOM 708 C CA . GLU A 1 87 ? -1.317 -14.014 10.901 1.00 79.81 87 GLU A CA 1
ATOM 709 C C . GLU A 1 87 ? -0.314 -13.184 11.719 1.00 79.81 87 GLU A C 1
ATOM 711 O O . GLU A 1 87 ? 0.526 -13.747 12.423 1.00 79.81 87 GLU A O 1
ATOM 716 N N . LEU A 1 88 ? -0.414 -11.852 11.662 1.00 74.19 88 LEU A N 1
ATOM 717 C CA . LEU A 1 88 ? 0.395 -10.949 12.487 1.00 74.19 88 LEU A CA 1
ATOM 718 C C . LEU A 1 88 ? -0.051 -10.974 13.954 1.00 74.19 88 LEU A C 1
ATOM 720 O O . LEU A 1 88 ? 0.767 -11.033 14.866 1.00 74.19 88 LEU A O 1
ATOM 724 N N . PHE A 1 89 ? -1.357 -10.975 14.183 1.00 71.56 89 PHE A N 1
ATOM 725 C CA . PHE A 1 89 ? -1.982 -10.979 15.501 1.00 71.56 89 PHE A CA 1
ATOM 726 C C . PHE A 1 89 ? -1.750 -12.251 16.303 1.00 71.56 89 PHE A C 1
ATOM 728 O O . PHE A 1 89 ? -1.499 -12.170 17.503 1.00 71.56 89 PHE A O 1
ATOM 735 N N . GLU A 1 90 ? -1.753 -13.420 15.661 1.00 68.56 90 GLU A N 1
ATOM 736 C CA . GLU A 1 90 ? -1.410 -14.686 16.316 1.00 68.56 90 GLU A CA 1
ATOM 737 C C . GLU A 1 90 ? 0.015 -14.669 16.884 1.00 68.56 90 GLU A C 1
ATOM 739 O O . GLU A 1 90 ? 0.269 -15.270 17.925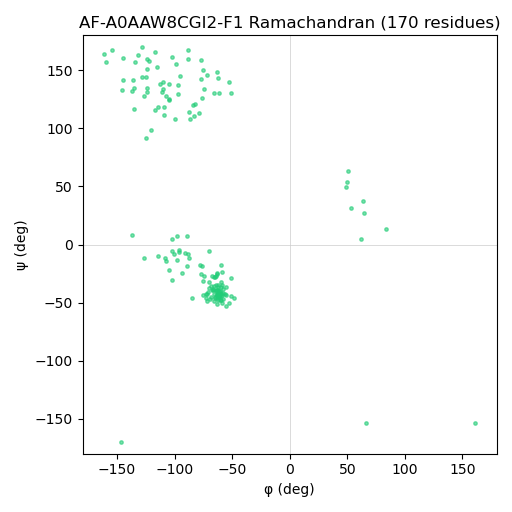 1.00 68.56 90 GLU A O 1
ATOM 744 N N . GLN A 1 91 ? 0.939 -13.950 16.240 1.00 66.06 91 GLN A N 1
ATOM 745 C CA . GLN A 1 91 ? 2.312 -13.796 16.731 1.00 66.06 91 GLN A CA 1
ATOM 746 C C . GLN A 1 91 ? 2.416 -12.790 17.881 1.00 66.06 91 GLN A C 1
ATOM 748 O O . GLN A 1 91 ? 3.343 -12.875 18.686 1.00 66.06 91 GLN A O 1
ATOM 753 N N . LEU A 1 92 ? 1.478 -11.847 17.949 1.00 65.88 92 LEU A N 1
ATOM 754 C CA . LEU A 1 92 ? 1.472 -10.740 18.901 1.00 65.88 92 LEU A CA 1
ATOM 755 C C . LEU A 1 92 ? 0.503 -10.951 20.079 1.00 65.88 92 LEU A C 1
ATOM 757 O O . LEU A 1 92 ? 0.492 -10.136 20.992 1.00 65.88 92 LEU A O 1
ATOM 761 N N . GLU A 1 93 ? -0.295 -12.026 20.076 1.00 69.38 93 GLU A N 1
ATOM 762 C CA . GLU A 1 93 ? -1.377 -12.299 21.044 1.00 69.38 93 GLU A CA 1
ATOM 763 C C . GLU A 1 93 ? -2.390 -11.137 21.189 1.00 69.38 93 GLU A C 1
ATOM 765 O O . GLU A 1 93 ? -2.988 -10.928 22.246 1.00 69.38 93 GLU A O 1
ATOM 770 N N . LEU A 1 94 ? -2.607 -10.382 20.110 1.00 73.31 94 LEU A N 1
ATOM 771 C CA . LEU A 1 94 ? -3.418 -9.160 20.074 1.00 73.31 94 LEU A CA 1
ATOM 772 C C . LEU A 1 94 ? -4.448 -9.244 18.954 1.00 73.31 94 LEU A C 1
ATOM 774 O O . LEU A 1 94 ? -4.120 -9.746 17.897 1.00 73.31 94 LEU A O 1
ATOM 778 N N . ASP A 1 95 ? -5.657 -8.714 19.140 1.00 78.69 95 ASP A N 1
ATOM 779 C CA . ASP A 1 95 ? -6.654 -8.576 18.066 1.00 78.69 95 ASP A CA 1
ATOM 780 C C . ASP A 1 95 ? -7.010 -7.096 17.901 1.00 78.69 95 ASP A C 1
ATOM 782 O O . ASP A 1 95 ? -7.769 -6.533 18.694 1.00 78.69 95 ASP A O 1
ATOM 786 N N . LEU A 1 96 ? -6.393 -6.440 16.913 1.00 82.75 96 LEU A N 1
ATOM 787 C CA . LEU A 1 96 ? -6.607 -5.012 16.652 1.00 82.75 96 LEU A CA 1
ATOM 788 C C . LEU A 1 96 ? -7.574 -4.767 15.493 1.00 82.75 96 LEU A C 1
ATOM 790 O O . LEU A 1 96 ? -7.976 -3.627 15.267 1.00 82.75 96 LEU A O 1
ATOM 794 N N . PHE A 1 97 ? -7.982 -5.796 14.755 1.00 87.25 97 PHE A N 1
ATOM 795 C CA . PHE A 1 97 ? -8.939 -5.633 13.668 1.00 87.25 97 PHE A CA 1
ATOM 796 C C . PHE A 1 97 ? -10.370 -5.491 14.227 1.00 87.25 97 PHE A C 1
ATOM 798 O O . PHE A 1 97 ? -10.725 -6.154 15.198 1.00 87.25 97 PHE A O 1
ATOM 805 N N . PRO A 1 98 ? -11.241 -4.644 13.645 1.00 88.88 98 PRO A N 1
ATOM 806 C CA . PRO A 1 98 ? -11.034 -3.781 12.478 1.00 88.88 98 PRO A CA 1
ATOM 807 C C . PRO A 1 98 ? -10.494 -2.378 12.807 1.00 88.88 98 PRO A C 1
ATOM 809 O O . PRO A 1 98 ? -10.437 -1.529 11.921 1.00 88.88 98 PRO A O 1
ATOM 812 N N . ASN A 1 99 ? -10.129 -2.105 14.062 1.00 87.25 99 ASN A N 1
ATOM 813 C CA . ASN A 1 99 ? -9.637 -0.789 14.487 1.00 87.25 99 ASN A CA 1
ATOM 814 C C . ASN A 1 99 ? -8.269 -0.451 13.880 1.00 87.25 99 ASN A C 1
ATOM 816 O O . ASN A 1 99 ? -7.966 0.717 13.660 1.00 87.25 99 ASN A O 1
ATOM 820 N N . THR A 1 100 ? -7.474 -1.468 13.562 1.00 87.44 100 THR A N 1
ATOM 821 C CA . THR A 1 100 ? -6.233 -1.360 12.804 1.00 87.44 100 THR A CA 1
ATOM 822 C C . THR A 1 100 ? -6.296 -2.261 11.579 1.00 87.44 100 THR A C 1
ATOM 824 O O . THR A 1 100 ? -6.638 -3.439 11.691 1.00 87.44 100 THR A O 1
ATOM 827 N N . LEU A 1 101 ? -5.942 -1.720 10.410 1.00 90.06 101 LEU A N 1
ATOM 828 C CA . LEU A 1 101 ? -5.856 -2.485 9.164 1.00 90.06 101 LEU A CA 1
ATOM 829 C C . LEU A 1 101 ? -4.417 -2.547 8.679 1.00 90.06 101 LEU A C 1
ATOM 831 O O . LEU A 1 101 ? -3.854 -1.516 8.321 1.00 90.06 101 LEU A O 1
ATOM 835 N N . TYR A 1 102 ? -3.857 -3.747 8.579 1.00 89.62 102 TYR A N 1
ATOM 836 C CA . TYR A 1 102 ? -2.595 -3.956 7.882 1.00 89.62 102 TYR A CA 1
ATOM 837 C C . TYR A 1 102 ? -2.836 -4.075 6.380 1.00 89.62 102 TYR A C 1
ATOM 839 O O . TYR A 1 102 ? -3.584 -4.937 5.918 1.00 89.62 102 TYR A O 1
ATOM 847 N N . VAL A 1 103 ? -2.213 -3.181 5.621 1.00 93.12 103 VAL A N 1
ATOM 848 C CA . VAL A 1 103 ? -2.492 -2.981 4.192 1.00 93.12 103 VAL A CA 1
ATOM 849 C C . VAL A 1 103 ? -1.243 -3.061 3.324 1.00 93.12 103 VAL A C 1
ATOM 851 O O . VAL A 1 103 ? -1.366 -3.150 2.104 1.00 93.12 103 VAL A O 1
ATOM 854 N N . ILE A 1 104 ? -0.057 -3.053 3.938 1.00 92.50 104 ILE A N 1
ATOM 855 C CA . ILE A 1 104 ? 1.212 -3.294 3.253 1.00 92.50 104 ILE A CA 1
ATOM 856 C C . ILE A 1 104 ? 1.972 -4.408 3.963 1.00 92.50 104 ILE A C 1
ATOM 858 O O . ILE A 1 104 ? 2.211 -4.313 5.170 1.00 92.50 104 ILE A O 1
ATOM 862 N N . SER A 1 105 ? 2.386 -5.422 3.209 1.00 87.44 105 SER A N 1
ATOM 863 C CA . SER A 1 105 ? 3.311 -6.459 3.665 1.00 87.44 105 SER A CA 1
ATOM 864 C C . SER A 1 105 ? 4.726 -6.236 3.133 1.00 87.44 105 SER A C 1
ATOM 866 O O . SER A 1 105 ? 4.955 -5.539 2.142 1.00 87.44 105 SER A O 1
ATOM 868 N N . GLU A 1 106 ? 5.675 -6.884 3.807 1.00 77.81 106 GLU A N 1
ATOM 869 C CA . GLU A 1 106 ? 7.037 -7.124 3.327 1.00 77.81 106 GLU A CA 1
ATOM 870 C C . GLU A 1 106 ? 7.930 -5.898 3.106 1.00 77.81 106 GLU A C 1
ATOM 872 O O . GLU A 1 106 ? 8.888 -5.972 2.331 1.00 77.81 106 GLU A O 1
ATOM 877 N N . ILE A 1 107 ? 7.701 -4.800 3.832 1.00 72.81 107 ILE A N 1
ATOM 878 C CA . ILE A 1 107 ? 8.566 -3.619 3.738 1.00 72.81 107 ILE A CA 1
ATOM 879 C C . ILE A 1 107 ? 9.989 -4.000 4.175 1.00 72.81 107 ILE A C 1
ATOM 881 O O . ILE A 1 107 ? 10.185 -4.612 5.227 1.00 72.81 107 ILE A O 1
ATOM 885 N N . ALA A 1 108 ? 10.983 -3.643 3.355 1.00 62.47 108 ALA A N 1
ATOM 886 C CA . ALA A 1 108 ? 12.410 -3.854 3.621 1.00 62.47 108 ALA A CA 1
ATOM 887 C C . ALA A 1 108 ? 12.756 -5.304 4.036 1.00 62.47 108 ALA A C 1
ATOM 889 O O . ALA A 1 108 ? 13.239 -5.550 5.142 1.00 62.47 108 ALA A O 1
ATOM 890 N N . PHE A 1 109 ? 12.524 -6.266 3.133 1.00 64.62 109 PHE A N 1
ATOM 891 C CA . PHE A 1 109 ? 12.817 -7.696 3.336 1.00 64.62 109 PHE A CA 1
ATOM 892 C C . PHE A 1 109 ? 12.014 -8.343 4.475 1.00 64.62 109 PHE A C 1
ATOM 894 O O . PHE A 1 109 ? 12.534 -9.185 5.207 1.00 64.62 109 PHE A O 1
ATOM 901 N N . GLY A 1 110 ? 10.745 -7.955 4.630 1.00 64.38 110 GLY A N 1
ATOM 902 C CA . GLY A 1 110 ? 9.866 -8.568 5.632 1.00 64.38 110 GLY A CA 1
ATOM 903 C C . GLY A 1 110 ? 9.999 -7.995 7.039 1.00 64.38 110 GLY A C 1
ATOM 904 O O . GLY A 1 110 ? 9.516 -8.614 7.982 1.00 64.38 110 GLY A O 1
ATOM 905 N N . THR A 1 111 ? 10.659 -6.847 7.203 1.00 72.38 111 THR A N 1
ATOM 906 C CA . THR A 1 111 ? 10.893 -6.254 8.530 1.00 72.38 111 THR A CA 1
ATOM 907 C C . THR A 1 111 ? 9.824 -5.247 8.934 1.00 72.38 111 THR A C 1
ATOM 909 O O . THR A 1 111 ? 9.617 -5.050 10.132 1.00 72.38 111 THR A O 1
ATOM 912 N N . GLY A 1 112 ? 9.137 -4.636 7.964 1.00 83.38 112 GLY A N 1
ATOM 913 C CA . GLY A 1 112 ? 8.110 -3.628 8.203 1.00 83.38 112 GLY A CA 1
ATOM 914 C C . GLY A 1 112 ? 6.745 -3.945 7.594 1.00 83.38 112 GLY A C 1
ATOM 915 O O . GLY A 1 112 ? 6.615 -4.706 6.630 1.00 83.38 112 GLY A O 1
ATOM 916 N N . PHE A 1 113 ? 5.729 -3.283 8.143 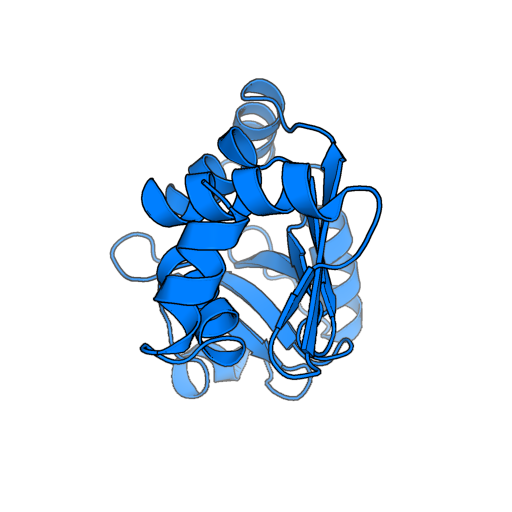1.00 87.81 113 PHE A N 1
ATOM 917 C CA . PHE A 1 113 ? 4.327 -3.386 7.752 1.00 87.81 113 PHE A CA 1
ATOM 918 C C 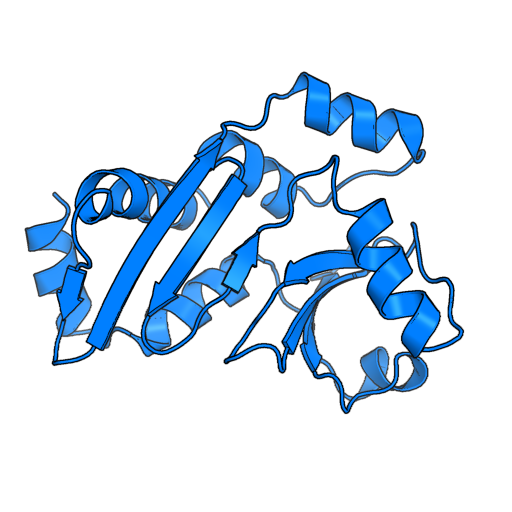. PHE A 1 113 ? 3.696 -1.999 7.692 1.00 87.81 113 PHE A C 1
ATOM 920 O O . PHE A 1 113 ? 3.969 -1.154 8.542 1.00 87.81 113 PHE A O 1
ATOM 927 N N . GLY A 1 114 ? 2.830 -1.776 6.707 1.00 90.94 114 GLY A N 1
ATOM 928 C CA . GLY A 1 114 ? 2.025 -0.560 6.610 1.00 90.94 114 GLY A CA 1
ATOM 929 C C . GLY A 1 114 ? 0.638 -0.798 7.183 1.00 90.94 114 GLY A C 1
ATOM 930 O O . GLY A 1 114 ? -0.025 -1.770 6.805 1.00 90.94 114 GLY A O 1
ATOM 931 N N . LEU A 1 115 ? 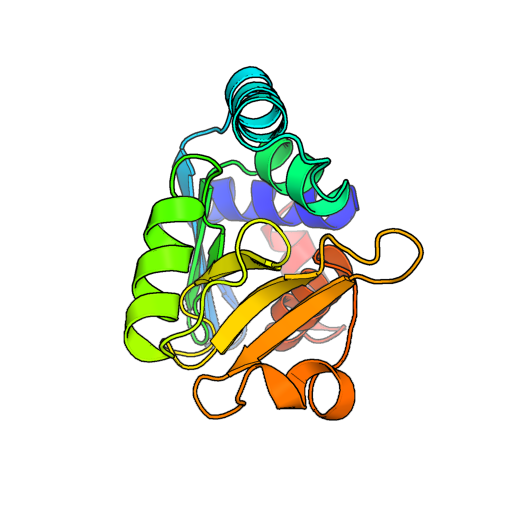0.194 0.085 8.071 1.00 90.88 115 LEU A N 1
ATOM 932 C CA . LEU A 1 115 ? -1.082 -0.030 8.764 1.00 90.88 115 LEU A CA 1
ATOM 933 C C . LEU A 1 115 ? -1.856 1.281 8.783 1.00 90.88 115 LEU A C 1
ATOM 935 O O . LEU A 1 115 ? -1.279 2.361 8.691 1.00 90.88 115 LEU A O 1
ATOM 939 N N . TYR A 1 116 ? -3.168 1.161 8.949 1.00 91.44 116 TYR A N 1
ATOM 940 C CA . TYR A 1 116 ? -4.061 2.268 9.255 1.00 91.44 116 TYR A CA 1
ATOM 941 C C . TYR A 1 116 ? -4.641 2.144 10.657 1.00 91.44 116 TYR A C 1
ATOM 943 O O . TYR A 1 116 ? -5.118 1.071 11.017 1.00 91.44 116 TYR A O 1
ATOM 951 N N . ASP A 1 117 ? -4.703 3.257 11.385 1.00 89.44 117 ASP A N 1
ATOM 952 C CA . ASP A 1 117 ? -5.591 3.437 12.535 1.00 89.44 117 ASP A CA 1
ATOM 953 C C . ASP A 1 117 ? -6.965 3.930 12.050 1.00 89.44 117 ASP A C 1
ATOM 955 O O . ASP A 1 117 ? -7.145 5.070 11.614 1.00 89.44 117 ASP A O 1
ATOM 959 N N . ILE A 1 118 ? -7.961 3.050 12.103 1.00 89.38 118 ILE A N 1
ATOM 960 C CA . ILE A 1 118 ? -9.333 3.329 11.662 1.00 89.38 118 ILE A CA 1
ATOM 961 C C . ILE A 1 118 ? -10.104 4.148 12.695 1.00 89.38 118 ILE A C 1
ATOM 963 O O . ILE A 1 118 ? -11.116 4.765 12.354 1.00 89.38 118 ILE A O 1
ATOM 967 N N . THR A 1 119 ? -9.627 4.201 13.938 1.00 84.44 119 THR A N 1
ATOM 968 C CA . THR A 1 119 ? -10.296 4.922 15.025 1.00 84.44 119 THR A CA 1
ATOM 969 C C . THR A 1 119 ? -10.101 6.435 14.937 1.00 84.44 119 THR A C 1
ATOM 971 O O . THR A 1 119 ? -10.901 7.187 15.496 1.00 84.44 119 THR A O 1
ATOM 974 N N . ASN A 1 120 ? -9.095 6.889 14.184 1.00 77.44 120 ASN A N 1
ATOM 975 C CA . ASN A 1 120 ? -8.762 8.295 14.011 1.00 77.44 120 ASN A CA 1
ATOM 976 C C . ASN A 1 120 ? -8.731 8.674 12.521 1.00 77.44 120 ASN A C 1
ATOM 978 O O . ASN A 1 120 ? -7.706 8.546 11.865 1.00 77.44 120 ASN A O 1
ATOM 982 N N . GLN A 1 121 ? -9.862 9.136 11.977 1.00 72.06 121 GLN A N 1
ATOM 983 C CA . GLN A 1 121 ? -9.980 9.515 10.556 1.00 72.06 121 GLN A CA 1
ATOM 984 C C . GLN A 1 121 ? -9.797 11.021 10.290 1.00 72.06 121 GLN A C 1
ATOM 986 O O . GLN A 1 121 ? -9.801 11.440 9.133 1.00 72.06 121 GLN A O 1
ATOM 991 N N . ASP A 1 122 ? -9.644 11.838 11.338 1.00 75.12 122 ASP A N 1
ATOM 992 C CA . ASP A 1 122 ? -9.541 13.304 11.233 1.00 75.12 122 ASP A CA 1
ATOM 993 C C . ASP A 1 122 ? -8.086 13.803 11.094 1.00 75.12 122 ASP A C 1
ATOM 995 O O . ASP A 1 122 ? -7.848 14.991 10.859 1.00 75.12 122 ASP A O 1
ATOM 999 N N . SER A 1 123 ? -7.099 12.914 11.229 1.00 76.88 123 SER A N 1
ATOM 1000 C CA . SER A 1 123 ? -5.668 13.187 11.058 1.00 76.88 123 SER A CA 1
ATOM 1001 C C . SER A 1 123 ? -5.035 12.177 10.096 1.00 76.88 123 SER A C 1
ATOM 1003 O O . SER A 1 123 ? -5.672 11.173 9.775 1.00 76.88 123 SER A O 1
ATOM 1005 N N . PRO A 1 124 ? -3.780 12.384 9.647 1.00 82.81 124 PRO A N 1
ATOM 1006 C CA . PRO A 1 124 ? -3.027 11.301 9.032 1.00 82.81 124 PRO A CA 1
ATOM 1007 C C . PRO A 1 124 ? -3.063 10.086 9.961 1.00 82.81 124 PRO A C 1
ATOM 1009 O O . PRO A 1 124 ? -2.875 10.224 11.174 1.00 82.81 124 PRO A O 1
ATOM 1012 N N . ASN A 1 125 ? -3.408 8.936 9.401 1.00 89.31 125 ASN A N 1
ATOM 1013 C CA . ASN A 1 125 ? -3.721 7.728 10.156 1.00 89.31 125 ASN A CA 1
ATOM 1014 C C . ASN A 1 125 ? -3.095 6.477 9.546 1.00 89.31 125 ASN A C 1
ATOM 1016 O O . ASN A 1 125 ? -3.401 5.370 9.980 1.00 89.31 125 ASN A O 1
ATOM 1020 N N . PHE A 1 126 ? -2.242 6.658 8.540 1.00 92.69 126 PHE A N 1
ATOM 1021 C CA . PHE A 1 126 ? -1.393 5.617 7.999 1.00 92.69 126 PHE A CA 1
ATOM 1022 C C . PHE A 1 126 ? -0.022 5.692 8.657 1.00 92.69 126 PHE A C 1
ATOM 1024 O O . PHE A 1 126 ? 0.499 6.784 8.886 1.00 92.69 126 PHE A O 1
ATOM 1031 N N . ALA A 1 127 ? 0.604 4.546 8.881 1.00 90.81 127 ALA A N 1
ATOM 1032 C CA . ALA A 1 127 ? 2.011 4.514 9.216 1.00 90.81 127 ALA A CA 1
ATOM 1033 C C . ALA A 1 127 ? 2.691 3.204 8.836 1.00 90.81 127 ALA A C 1
ATOM 1035 O O . ALA A 1 127 ? 2.040 2.200 8.548 1.00 90.81 127 ALA A O 1
ATOM 1036 N N . VAL A 1 128 ? 4.023 3.221 8.885 1.00 89.44 128 VAL A N 1
ATOM 1037 C CA . VAL A 1 128 ? 4.846 2.017 8.802 1.00 89.44 128 VAL A CA 1
ATOM 1038 C C . VAL A 1 128 ? 5.432 1.705 10.164 1.00 89.44 128 VAL A C 1
ATOM 1040 O O . VAL A 1 128 ? 6.053 2.558 10.794 1.00 89.44 128 VAL A O 1
ATOM 1043 N N . THR A 1 129 ? 5.236 0.465 10.592 1.00 85.44 129 THR A N 1
ATOM 1044 C CA . THR A 1 129 ? 5.809 -0.099 11.811 1.00 85.44 129 THR A CA 1
ATOM 1045 C C . THR A 1 129 ? 6.730 -1.261 11.462 1.00 85.44 129 THR A C 1
ATOM 1047 O O . THR A 1 129 ? 6.691 -1.777 10.343 1.00 85.44 129 THR A O 1
ATOM 1050 N N . TYR A 1 130 ? 7.544 -1.685 12.419 1.00 80.19 130 TYR A N 1
ATOM 1051 C CA . TYR A 1 130 ? 8.483 -2.790 12.277 1.00 80.19 130 TYR A CA 1
ATOM 1052 C C . TYR A 1 130 ? 8.197 -3.862 13.324 1.00 80.19 130 TYR A C 1
ATOM 1054 O O . TYR A 1 130 ? 7.574 -3.593 14.350 1.00 80.19 130 TYR A O 1
ATOM 1062 N N . ALA A 1 131 ? 8.630 -5.094 13.055 1.00 72.31 131 ALA A N 1
ATOM 1063 C CA . ALA A 1 131 ? 8.347 -6.246 13.915 1.00 72.31 131 ALA A CA 1
ATOM 1064 C C . ALA A 1 131 ? 8.883 -6.110 15.359 1.00 72.31 131 ALA A C 1
ATOM 1066 O O . ALA A 1 131 ? 8.461 -6.854 16.240 1.00 72.31 131 ALA A O 1
ATOM 1067 N N . ASP A 1 132 ? 9.817 -5.193 15.608 1.00 72.81 132 ASP A N 1
ATOM 1068 C CA . ASP A 1 132 ? 10.380 -4.891 16.924 1.00 72.81 132 ASP A CA 1
ATOM 1069 C C . ASP A 1 132 ? 9.594 -3.830 17.716 1.00 72.81 132 ASP A C 1
ATOM 1071 O O . ASP A 1 132 ? 9.864 -3.651 18.905 1.00 72.81 132 ASP A O 1
ATOM 1075 N N . ILE A 1 133 ? 8.605 -3.170 17.103 1.00 73.06 133 ILE A N 1
ATOM 1076 C CA . ILE A 1 133 ? 7.763 -2.164 17.759 1.00 73.06 133 ILE A CA 1
ATOM 1077 C C . ILE A 1 133 ? 6.423 -2.789 18.168 1.00 73.06 133 ILE A C 1
ATOM 1079 O O . ILE A 1 133 ? 5.542 -3.045 17.339 1.00 73.06 133 ILE A O 1
ATOM 1083 N N . PHE A 1 134 ? 6.247 -2.984 19.475 1.00 70.81 134 PHE A N 1
ATOM 1084 C CA . PHE A 1 134 ? 5.000 -3.478 20.065 1.00 70.81 134 PHE A CA 1
ATOM 1085 C C . PHE A 1 134 ? 3.831 -2.510 19.834 1.00 70.81 134 PHE A C 1
ATOM 1087 O O . PHE A 1 134 ? 4.022 -1.291 19.787 1.00 70.81 134 PHE A O 1
ATOM 1094 N N . CYS A 1 135 ? 2.607 -3.036 19.702 1.00 67.94 135 CYS A N 1
ATOM 1095 C CA . CYS A 1 135 ? 1.460 -2.212 19.315 1.00 67.94 135 CYS A CA 1
ATOM 1096 C C . CYS A 1 135 ? 1.090 -1.155 20.357 1.00 67.94 135 CYS A C 1
ATOM 1098 O O . CYS A 1 135 ? 0.578 -0.096 20.000 1.00 67.94 135 CYS A O 1
ATOM 1100 N N . GLU A 1 136 ? 1.373 -1.409 21.638 1.00 68.94 136 GLU A N 1
ATOM 1101 C CA . GLU A 1 136 ? 1.150 -0.450 22.719 1.00 68.94 136 GLU A CA 1
ATOM 1102 C C . GLU A 1 136 ? 2.012 0.807 22.559 1.00 68.94 136 GLU A C 1
ATOM 1104 O O . GLU A 1 136 ? 1.623 1.879 23.020 1.00 68.94 136 GLU A O 1
ATOM 1109 N N . ASN A 1 137 ? 3.147 0.690 21.865 1.00 71.81 137 ASN A N 1
ATOM 1110 C CA . ASN A 1 137 ? 4.102 1.774 21.680 1.00 71.81 137 ASN A CA 1
ATOM 1111 C C . ASN A 1 137 ? 3.913 2.526 20.359 1.00 71.81 137 ASN A C 1
ATOM 1113 O O . ASN A 1 137 ? 4.568 3.545 20.148 1.00 71.81 137 ASN A O 1
ATOM 1117 N N . TRP A 1 138 ? 3.032 2.081 19.455 1.00 72.69 138 TRP A N 1
ATOM 1118 C CA . TRP A 1 138 ? 2.905 2.724 18.141 1.00 72.69 138 TRP A CA 1
ATOM 1119 C C . TRP A 1 138 ? 2.538 4.205 18.235 1.00 72.69 138 TRP A C 1
ATOM 1121 O O . TRP A 1 138 ? 3.044 5.004 17.457 1.00 72.69 138 TRP A O 1
ATOM 1131 N N . GLN A 1 139 ? 1.723 4.602 19.214 1.00 65.25 139 GLN A N 1
ATOM 1132 C CA . GLN A 1 139 ? 1.365 6.014 19.399 1.00 65.25 139 GLN A CA 1
ATOM 1133 C C . GLN A 1 139 ? 2.567 6.911 19.741 1.00 65.25 139 GLN A C 1
ATOM 1135 O O . GLN A 1 139 ? 2.514 8.114 19.491 1.00 65.25 139 GLN A O 1
ATOM 1140 N N . 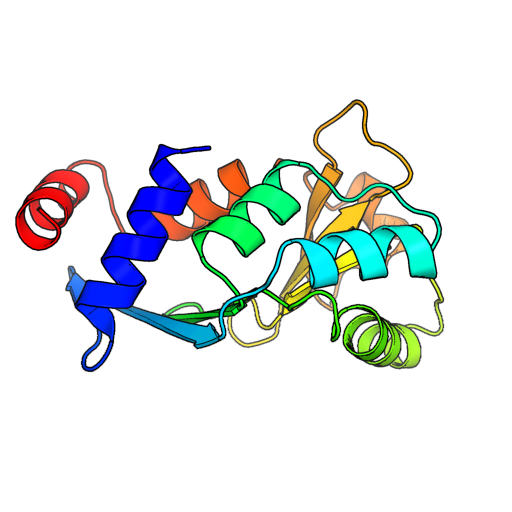GLU A 1 140 ? 3.628 6.344 20.318 1.00 69.44 140 GLU A N 1
ATOM 1141 C CA . GLU A 1 140 ? 4.822 7.076 20.753 1.00 69.44 140 GLU A CA 1
ATOM 1142 C C . GLU A 1 140 ? 6.000 6.908 19.783 1.00 69.44 140 GLU A C 1
ATOM 1144 O O . GLU A 1 140 ? 6.822 7.816 19.645 1.00 69.44 140 GLU A O 1
ATOM 1149 N N . GLU A 1 141 ? 6.080 5.762 19.105 1.00 78.94 141 GLU A N 1
ATOM 1150 C CA . GLU A 1 141 ? 7.242 5.356 18.307 1.00 78.94 141 GLU A CA 1
ATOM 1151 C C . GLU A 1 141 ? 7.008 5.420 16.791 1.00 78.94 141 GLU A C 1
ATOM 1153 O O . GLU A 1 141 ? 7.969 5.384 16.021 1.00 78.94 141 GLU A O 1
ATOM 1158 N N . VAL A 1 142 ? 5.755 5.546 16.341 1.00 83.19 142 VAL A N 1
ATOM 1159 C CA . VAL A 1 142 ? 5.408 5.520 14.918 1.00 83.19 142 VAL A CA 1
ATOM 1160 C C . VAL A 1 142 ? 4.963 6.903 14.432 1.00 83.19 142 VAL A C 1
ATOM 1162 O O . VAL A 1 142 ? 4.161 7.595 15.058 1.00 83.19 142 VAL A O 1
ATOM 1165 N N . ILE A 1 143 ? 5.491 7.318 13.277 1.00 86.38 143 ILE A N 1
ATOM 1166 C CA . ILE A 1 143 ? 5.144 8.592 12.640 1.00 86.38 143 ILE A CA 1
ATOM 1167 C C . ILE A 1 143 ? 3.921 8.385 11.748 1.00 86.38 143 ILE A C 1
ATOM 1169 O O . ILE A 1 143 ? 3.994 7.694 10.732 1.00 86.38 143 ILE A O 1
ATOM 1173 N N . MET A 1 144 ? 2.811 9.024 12.118 1.00 88.69 144 MET A N 1
ATOM 1174 C CA . MET A 1 144 ? 1.600 9.037 11.303 1.00 88.69 144 MET A CA 1
ATOM 1175 C C . MET A 1 144 ? 1.753 9.959 10.089 1.00 88.69 144 MET A C 1
ATOM 1177 O O . MET A 1 144 ? 2.191 11.105 10.200 1.00 88.69 144 MET A O 1
ATOM 1181 N N . THR A 1 145 ? 1.339 9.459 8.933 1.00 92.56 145 THR A N 1
ATOM 1182 C CA . THR A 1 145 ? 1.355 10.128 7.629 1.00 92.56 145 THR A CA 1
ATOM 1183 C C . THR A 1 145 ? 0.150 9.651 6.804 1.00 92.56 145 THR A C 1
ATOM 1185 O O . THR A 1 145 ? -0.787 9.043 7.331 1.00 92.56 145 THR A O 1
ATOM 1188 N N . THR A 1 146 ? 0.103 9.991 5.521 1.00 92.88 146 THR A N 1
ATOM 1189 C CA . THR A 1 146 ? -0.846 9.419 4.563 1.00 92.88 146 THR A CA 1
ATOM 1190 C C . THR A 1 146 ? -0.166 8.314 3.762 1.00 92.88 146 THR A C 1
ATOM 1192 O O . THR A 1 146 ? 1.053 8.328 3.580 1.00 92.88 146 THR A O 1
ATOM 1195 N N . LEU A 1 147 ? -0.936 7.365 3.225 1.00 93.75 147 LEU A N 1
ATOM 1196 C CA . LEU A 1 147 ? -0.365 6.299 2.396 1.00 93.75 147 LEU A CA 1
ATOM 1197 C C . LEU A 1 147 ? 0.355 6.875 1.178 1.00 93.75 147 LEU A C 1
ATOM 1199 O O . LEU A 1 147 ? 1.398 6.382 0.764 1.00 93.75 147 LEU A O 1
ATOM 1203 N N . PHE A 1 148 ? -0.192 7.944 0.609 1.00 93.31 148 PHE A N 1
ATOM 1204 C CA . PHE A 1 148 ? 0.399 8.605 -0.541 1.00 93.31 148 PHE A CA 1
ATOM 1205 C C . PHE A 1 148 ? 1.682 9.367 -0.217 1.00 93.31 148 PHE A C 1
ATOM 1207 O O . PHE A 1 148 ? 2.616 9.271 -1.002 1.00 93.31 148 PHE A O 1
ATOM 1214 N N . GLU A 1 149 ? 1.773 10.069 0.910 1.00 92.12 149 GLU A N 1
ATOM 1215 C CA . GLU A 1 149 ? 3.046 10.669 1.337 1.00 92.12 149 GLU A CA 1
ATOM 1216 C C . GLU A 1 149 ? 4.108 9.592 1.565 1.00 92.12 149 GLU A C 1
ATOM 1218 O O . GLU A 1 149 ? 5.208 9.706 1.032 1.00 92.12 149 GLU A O 1
ATOM 1223 N N . TRP A 1 150 ? 3.759 8.499 2.250 1.00 92.06 150 TRP A N 1
ATOM 1224 C CA . TRP A 1 150 ? 4.699 7.401 2.458 1.00 92.06 150 TRP A CA 1
ATOM 1225 C C . TRP A 1 150 ? 5.153 6.752 1.144 1.00 92.06 150 TRP A C 1
ATOM 1227 O O . TRP A 1 150 ? 6.342 6.499 0.960 1.00 92.06 150 TRP A O 1
ATOM 1237 N N . ILE A 1 151 ? 4.229 6.494 0.211 1.00 91.38 151 ILE A N 1
ATOM 1238 C CA . ILE A 1 151 ? 4.566 5.945 -1.107 1.00 91.38 151 ILE A CA 1
ATOM 1239 C C . ILE A 1 151 ? 5.489 6.909 -1.863 1.00 91.38 151 ILE A C 1
ATOM 1241 O O . ILE A 1 151 ? 6.462 6.450 -2.454 1.00 91.38 151 ILE A O 1
ATOM 1245 N N . ASP A 1 152 ? 5.206 8.214 -1.857 1.00 88.94 152 ASP A N 1
ATOM 1246 C CA . ASP A 1 152 ? 6.046 9.223 -2.516 1.00 88.94 152 ASP A CA 1
ATOM 1247 C C . ASP A 1 152 ? 7.461 9.245 -1.926 1.00 88.94 152 ASP A C 1
ATOM 1249 O O . ASP A 1 152 ? 8.445 9.154 -2.662 1.00 88.94 152 ASP A O 1
ATOM 1253 N N . GLU A 1 153 ? 7.571 9.264 -0.596 1.00 87.00 153 GLU A N 1
ATOM 1254 C CA . GLU A 1 153 ? 8.848 9.186 0.111 1.00 87.00 153 GLU A CA 1
ATOM 1255 C C . GLU A 1 153 ? 9.599 7.894 -0.216 1.00 87.00 153 GLU A C 1
ATOM 1257 O O . GLU A 1 153 ? 10.775 7.953 -0.581 1.00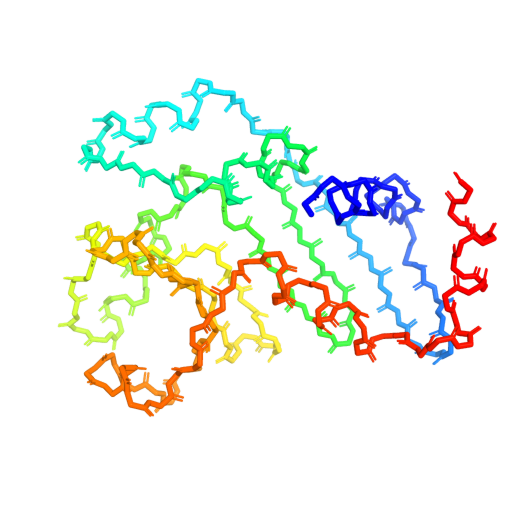 87.00 153 GLU A O 1
ATOM 1262 N N . TYR A 1 154 ? 8.930 6.738 -0.158 1.00 86.19 154 TYR A N 1
ATOM 1263 C CA . TYR A 1 154 ? 9.509 5.436 -0.493 1.00 86.19 154 TYR A CA 1
ATOM 1264 C C . TYR A 1 154 ? 10.151 5.463 -1.876 1.00 86.19 154 TYR A C 1
ATOM 1266 O O . TYR A 1 154 ? 11.304 5.081 -2.071 1.00 86.19 154 TYR A O 1
ATOM 1274 N N . PHE A 1 155 ? 9.394 5.948 -2.845 1.00 83.75 155 PHE A N 1
ATOM 1275 C CA . PHE A 1 155 ? 9.801 6.024 -4.228 1.00 83.75 155 PHE A CA 1
ATOM 1276 C C . PHE A 1 155 ? 10.922 7.063 -4.426 1.00 83.75 155 PHE A C 1
ATOM 1278 O O . PHE A 1 155 ? 11.893 6.785 -5.130 1.00 83.75 155 PHE A O 1
ATOM 1285 N N . SER A 1 156 ? 10.897 8.181 -3.692 1.00 80.50 156 SER A N 1
ATOM 1286 C CA . SER A 1 156 ? 11.988 9.166 -3.655 1.00 80.50 156 SER A CA 1
ATOM 1287 C C . SER A 1 156 ? 13.329 8.594 -3.183 1.00 80.50 156 SER A C 1
ATOM 1289 O O . SER A 1 156 ? 14.385 9.091 -3.571 1.00 80.50 156 SER A O 1
ATOM 1291 N N . LEU A 1 157 ? 13.340 7.499 -2.415 1.00 75.44 157 LEU A N 1
ATOM 1292 C CA . LEU A 1 157 ? 14.595 6.843 -2.036 1.00 75.44 157 LEU A CA 1
ATOM 1293 C C . LEU A 1 157 ? 15.333 6.288 -3.256 1.00 75.44 157 LEU A C 1
ATOM 1295 O O . LEU A 1 157 ? 16.562 6.198 -3.229 1.00 75.44 157 LEU A O 1
ATOM 1299 N N . PHE A 1 158 ? 14.613 5.944 -4.325 1.00 69.75 158 PHE A N 1
ATOM 1300 C CA . PHE A 1 158 ? 15.168 5.433 -5.576 1.00 69.75 158 PHE A CA 1
ATOM 1301 C C . PHE A 1 158 ? 15.557 6.547 -6.558 1.00 69.75 158 PHE A C 1
ATOM 1303 O O . PHE A 1 158 ? 16.268 6.266 -7.526 1.00 69.75 158 PHE A O 1
ATOM 1310 N N . TRP A 1 159 ? 15.164 7.805 -6.317 1.00 71.38 159 TRP A N 1
ATOM 1311 C CA . TRP A 1 159 ? 15.443 8.916 -7.229 1.00 71.38 159 TRP A CA 1
ATOM 1312 C C . TRP A 1 159 ? 15.698 10.263 -6.538 1.00 71.38 159 TRP A C 1
ATOM 1314 O O . TRP A 1 159 ? 14.954 10.748 -5.698 1.00 71.38 159 TRP A O 1
ATOM 1324 N N . THR A 1 160 ? 16.754 10.950 -6.964 1.00 61.25 160 THR A N 1
ATOM 1325 C CA . THR A 1 160 ? 17.007 12.349 -6.610 1.00 61.25 160 THR A CA 1
ATOM 1326 C C . THR A 1 160 ? 16.313 13.256 -7.631 1.00 61.25 160 THR A C 1
ATOM 1328 O O . THR A 1 160 ? 15.940 12.811 -8.718 1.00 61.25 160 THR A O 1
ATOM 1331 N N . LYS A 1 161 ? 16.201 14.560 -7.339 1.00 56.38 161 LYS A N 1
ATOM 1332 C CA . LYS A 1 161 ? 15.660 15.560 -8.285 1.00 56.38 161 LYS A CA 1
ATOM 1333 C C . LYS A 1 161 ? 16.306 15.523 -9.679 1.00 56.38 161 LYS A C 1
ATOM 1335 O O . LYS A 1 161 ? 15.644 15.878 -10.646 1.00 56.38 161 LYS A O 1
ATOM 1340 N N . GLU A 1 162 ? 17.566 15.104 -9.795 1.00 53.50 162 GLU A N 1
ATOM 1341 C CA . GLU A 1 162 ? 18.255 14.958 -11.087 1.00 53.50 162 GLU A CA 1
ATOM 1342 C C . GLU A 1 162 ? 17.789 13.718 -11.872 1.00 53.50 162 GLU A C 1
ATOM 1344 O O . GLU A 1 162 ? 17.803 13.721 -13.100 1.00 53.50 162 GLU A O 1
ATOM 1349 N N . TYR A 1 163 ? 17.319 12.675 -11.183 1.00 55.44 163 TYR A N 1
ATOM 1350 C CA . TYR A 1 163 ? 16.873 11.417 -11.790 1.00 55.44 163 TYR A CA 1
ATOM 1351 C C . TYR A 1 163 ? 15.392 11.414 -12.177 1.00 55.44 163 TYR A C 1
ATOM 1353 O O . TYR A 1 163 ? 15.011 10.636 -13.052 1.00 55.44 163 TYR A O 1
ATOM 1361 N N . ASN A 1 164 ? 14.590 12.330 -11.621 1.00 61.06 164 ASN A N 1
ATOM 1362 C CA . ASN A 1 164 ? 13.206 12.551 -12.058 1.00 61.06 164 ASN A CA 1
ATOM 1363 C C . ASN A 1 164 ? 13.123 12.851 -13.561 1.00 61.06 164 ASN A C 1
ATOM 1365 O O . ASN A 1 164 ? 12.223 12.354 -14.224 1.00 61.06 164 ASN A O 1
ATOM 1369 N N . VAL A 1 165 ? 14.099 13.574 -14.124 1.00 59.38 165 VAL A N 1
ATOM 1370 C CA . VAL A 1 165 ? 14.133 13.898 -15.562 1.00 59.38 165 VAL A CA 1
ATOM 1371 C C . VAL A 1 165 ? 14.322 12.639 -16.415 1.00 59.38 165 VAL A C 1
ATOM 1373 O O . VAL A 1 165 ? 13.558 12.404 -17.344 1.00 59.38 165 VAL A O 1
ATOM 1376 N N . ILE A 1 166 ? 15.292 11.784 -16.072 1.00 58.81 166 ILE A N 1
ATOM 1377 C CA . ILE A 1 166 ? 15.554 10.524 -16.797 1.00 58.81 166 ILE A CA 1
ATOM 1378 C C . ILE A 1 166 ? 14.344 9.589 -16.704 1.00 58.81 166 ILE A C 1
ATOM 1380 O O . ILE A 1 166 ? 14.040 8.826 -17.620 1.00 58.81 166 ILE A O 1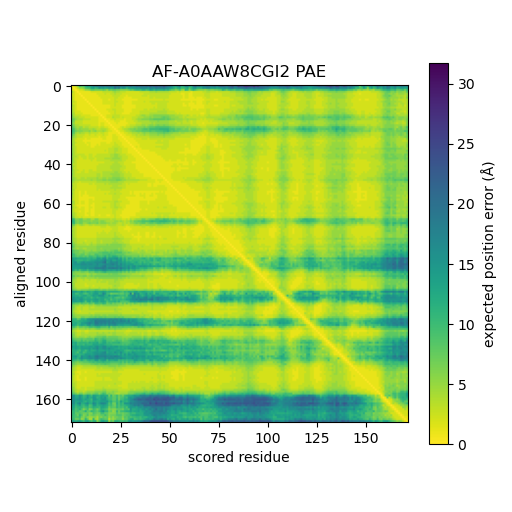
ATOM 1384 N N . PHE A 1 167 ? 13.663 9.623 -15.568 1.00 66.62 167 PHE A N 1
ATOM 1385 C CA . PHE A 1 167 ? 12.498 8.807 -15.304 1.00 66.62 167 PHE A CA 1
ATOM 1386 C C . PHE A 1 167 ? 11.263 9.281 -16.082 1.00 66.62 167 PHE A C 1
ATOM 1388 O O . PHE A 1 167 ? 10.616 8.467 -16.739 1.00 66.62 167 PHE A O 1
ATOM 1395 N N . GLU A 1 168 ? 10.984 10.587 -16.085 1.00 68.81 168 GLU A N 1
ATOM 1396 C CA . GLU A 1 168 ? 9.943 11.199 -16.919 1.00 68.81 168 GLU A CA 1
ATOM 1397 C C . GLU A 1 168 ? 10.192 10.925 -18.410 1.00 68.81 168 GLU A C 1
ATOM 1399 O O . GLU A 1 168 ? 9.268 10.541 -19.124 1.00 68.81 168 GLU A O 1
ATOM 1404 N N . GLU A 1 169 ? 11.445 11.008 -18.871 1.00 67.94 169 GLU A N 1
ATOM 1405 C CA . GLU A 1 169 ? 11.824 10.652 -20.245 1.00 67.94 169 GLU A CA 1
ATOM 1406 C C . GLU A 1 169 ? 11.554 9.177 -20.577 1.00 67.94 169 GLU A C 1
ATOM 1408 O O . GLU A 1 169 ? 11.104 8.863 -21.681 1.00 67.94 169 GLU A O 1
ATOM 1413 N N . LYS A 1 170 ? 11.826 8.259 -19.640 1.00 69.19 170 LYS A N 1
ATOM 1414 C CA . LYS A 1 170 ? 11.601 6.820 -19.844 1.00 69.19 170 LYS A CA 1
ATOM 1415 C C . LYS A 1 170 ? 10.127 6.429 -19.768 1.00 69.19 170 LYS A C 1
ATOM 1417 O O . LYS A 1 170 ? 9.738 5.470 -20.431 1.00 69.19 170 LYS A O 1
ATOM 1422 N N . LEU A 1 171 ? 9.327 7.127 -18.961 1.00 73.06 171 LEU A N 1
ATOM 1423 C CA . LEU A 1 171 ? 7.933 6.767 -18.709 1.00 73.06 171 LEU A CA 1
ATOM 1424 C C . LEU A 1 171 ? 6.894 7.525 -19.541 1.00 73.06 171 LEU A C 1
ATOM 1426 O O . LEU A 1 171 ? 5.755 7.064 -19.534 1.00 73.06 171 LEU A O 1
ATOM 1430 N N . GLY A 1 172 ? 7.253 8.621 -20.228 1.00 58.66 172 GLY A N 1
ATOM 1431 C CA . GLY A 1 172 ? 6.399 9.324 -21.208 1.00 58.66 172 GLY A CA 1
ATOM 1432 C C . GLY A 1 172 ? 4.997 9.656 -20.707 1.00 58.66 172 GLY A C 1
ATOM 1433 O O . GLY A 1 172 ? 4.063 8.852 -20.897 1.00 58.66 172 GLY A O 1
#

pLDDT: mean 84.89, std 11.51, range [53.5, 98.06]

InterPro domains:
  IPR018958 Knr4/Smi1-like domain [PF09346] (35-152)
  IPR037883 Knr4/Smi1-like domain superfamily [G3DSA:3.40.1580.10] (26-169)
  IPR037883 Knr4/Smi1-like domain superfamily [SSF160631] (30-156)

Foldseek 3Di:
DVVLLVVLVLQCVLQVPHWDDDPNWTKHKHAPDADDPVLVVCLCVVQVADDAPVLSVNRNRRNWMWMDIQWIKTFDGSVCFVVVQVVLCVVQVDDCPPQKTFGMARTRNGFKTWMFRRVDRPDQGIWIDGPPDRPVCCVPPIDGDHPSVVSVVVVCVRDDPVCVVVVVVSSD

Nearest PDB structures (foldseek):
  3d5p-assembly1_B  TM=7.728E-01  e=8.546E-04  Bacteroides fragilis NCTC 9343
  2prv-assembly1_B  TM=6.982E-01  e=1.167E-03  Bacillus subtilis
  4z9m-assembly7_G  TM=3.447E-01  e=8.643E-01  Homo sapiens
  1u6r-assembly1_B  TM=2.496E-01  e=8.151E+00  Oryctolagus cuniculus